Protein AF-A0A963P4T2-F1 (afdb_monomer_lite)

Structure (mmCIF, N/CA/C/O backbone):
data_AF-A0A963P4T2-F1
#
_entry.id   AF-A0A963P4T2-F1
#
loop_
_atom_site.group_PDB
_atom_site.id
_atom_site.type_symbol
_atom_site.label_atom_id
_atom_site.label_alt_id
_atom_site.label_comp_id
_atom_site.label_asym_id
_atom_site.label_entity_id
_atom_site.label_seq_id
_atom_site.pdbx_PDB_ins_code
_atom_site.Cartn_x
_atom_site.Cartn_y
_atom_site.Cartn_z
_atom_site.occupancy
_atom_site.B_iso_or_equiv
_atom_site.auth_seq_id
_atom_site.auth_comp_id
_atom_site.auth_asym_id
_atom_site.auth_atom_id
_atom_site.pdbx_PDB_model_num
ATOM 1 N N . LEU A 1 1 ? -9.524 -3.957 6.749 1.00 75.00 1 LEU A N 1
ATOM 2 C CA . LEU A 1 1 ? -8.341 -3.071 6.618 1.00 75.00 1 LEU A CA 1
ATOM 3 C C . LEU A 1 1 ? -8.035 -2.963 5.144 1.00 75.00 1 LEU A C 1
ATOM 5 O O . LEU A 1 1 ? -8.118 -3.970 4.458 1.00 75.00 1 LEU A O 1
ATOM 9 N N . GLU A 1 2 ? -7.714 -1.770 4.673 1.00 81.38 2 GLU A N 1
ATOM 10 C CA . GLU A 1 2 ? -7.311 -1.534 3.289 1.00 81.38 2 GLU A CA 1
ATOM 11 C C . GLU A 1 2 ? -5.824 -1.209 3.262 1.00 81.38 2 GLU A C 1
ATOM 13 O O . GLU A 1 2 ? -5.315 -0.552 4.172 1.00 81.38 2 GLU A O 1
ATOM 18 N N . PHE A 1 3 ? -5.117 -1.632 2.222 1.00 82.50 3 PHE A N 1
ATOM 19 C CA . PHE A 1 3 ? -3.758 -1.169 1.978 1.00 82.50 3 PHE A CA 1
ATOM 20 C C . PHE A 1 3 ? -3.572 -0.833 0.503 1.00 82.50 3 PHE A C 1
ATOM 22 O O . PHE A 1 3 ? -4.186 -1.434 -0.374 1.00 82.50 3 PHE A O 1
ATOM 29 N N . LYS A 1 4 ? -2.723 0.154 0.236 1.00 88.69 4 LYS A N 1
ATOM 30 C CA . LYS A 1 4 ? -2.430 0.662 -1.097 1.00 88.69 4 LYS A CA 1
ATOM 31 C C . LYS A 1 4 ? -0.936 0.882 -1.238 1.00 88.69 4 LYS A C 1
ATOM 33 O O . LYS A 1 4 ? -0.302 1.488 -0.374 1.00 88.69 4 LYS A O 1
ATOM 38 N N . LEU A 1 5 ? -0.396 0.415 -2.357 1.00 91.88 5 LEU A N 1
ATOM 39 C CA . LEU A 1 5 ? 0.996 0.623 -2.732 1.00 91.88 5 LEU A CA 1
ATOM 40 C C . LEU A 1 5 ? 1.059 1.590 -3.905 1.00 91.88 5 LEU A C 1
ATOM 42 O O . LEU A 1 5 ? 0.278 1.485 -4.855 1.00 91.88 5 LEU A O 1
ATOM 46 N N . THR A 1 6 ? 1.997 2.527 -3.844 1.00 94.94 6 THR A N 1
ATOM 47 C CA . THR A 1 6 ? 2.341 3.381 -4.981 1.00 94.94 6 THR A CA 1
ATOM 48 C C . THR A 1 6 ? 3.835 3.352 -5.227 1.00 94.94 6 THR A C 1
ATOM 50 O O . THR A 1 6 ? 4.642 3.071 -4.335 1.00 94.94 6 THR A O 1
ATOM 53 N N . GLY A 1 7 ? 4.217 3.615 -6.468 1.00 96.19 7 GLY A N 1
ATOM 54 C CA . GLY A 1 7 ? 5.601 3.534 -6.879 1.00 96.19 7 GLY A CA 1
ATOM 55 C C . GLY A 1 7 ? 5.787 3.838 -8.350 1.00 96.19 7 GLY A C 1
ATOM 56 O O . GLY A 1 7 ? 5.049 4.630 -8.937 1.00 96.19 7 GLY A O 1
ATOM 57 N N . LEU A 1 8 ? 6.793 3.196 -8.928 1.00 97.12 8 LEU A N 1
ATOM 58 C CA . LEU A 1 8 ? 7.080 3.263 -10.351 1.00 97.12 8 LEU A CA 1
ATOM 59 C C . LEU A 1 8 ? 7.036 1.860 -10.946 1.00 97.12 8 LEU A C 1
ATOM 61 O O . LEU A 1 8 ? 7.573 0.939 -10.345 1.00 97.12 8 LEU A O 1
ATOM 65 N N . GLN A 1 9 ? 6.464 1.704 -12.133 1.00 96.56 9 GLN A N 1
ATOM 66 C CA . GLN A 1 9 ? 6.584 0.499 -12.949 1.00 96.56 9 GLN A CA 1
ATOM 67 C C . GLN A 1 9 ? 7.331 0.868 -14.224 1.00 96.56 9 GLN A C 1
ATOM 69 O O . GLN A 1 9 ? 6.863 1.712 -14.990 1.00 96.56 9 GLN A O 1
ATOM 74 N N . ALA A 1 10 ? 8.513 0.280 -14.428 1.00 95.25 10 ALA A N 1
ATOM 75 C CA . ALA A 1 10 ? 9.382 0.611 -15.563 1.00 95.25 10 ALA A CA 1
AT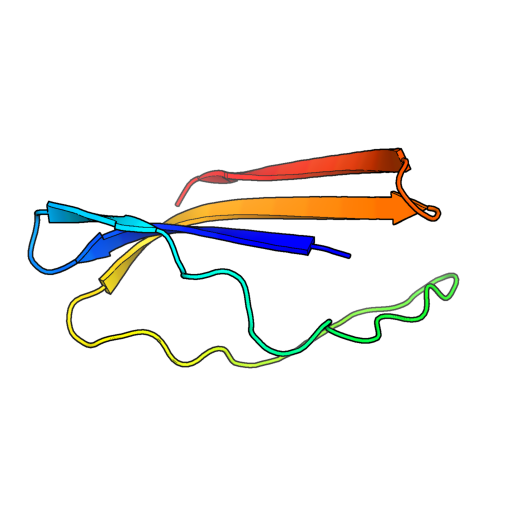OM 76 C C . ALA A 1 10 ? 9.585 2.140 -15.736 1.00 95.25 10 ALA A C 1
ATOM 78 O O . ALA A 1 10 ? 9.516 2.684 -16.837 1.00 95.25 10 ALA A O 1
ATOM 79 N N . GLY A 1 11 ? 9.761 2.853 -14.616 1.00 94.69 11 GLY A N 1
ATOM 80 C CA . GLY A 1 11 ? 9.970 4.307 -14.579 1.00 94.69 11 GLY A CA 1
ATOM 81 C C . GLY A 1 11 ? 8.707 5.173 -14.689 1.00 94.69 11 GLY A C 1
ATOM 82 O O . GLY A 1 11 ? 8.803 6.386 -14.514 1.00 94.69 11 GLY A O 1
ATOM 83 N N . LYS A 1 12 ? 7.525 4.593 -14.927 1.00 96.25 12 LYS A N 1
ATOM 84 C CA . LYS A 1 12 ? 6.249 5.329 -14.989 1.00 96.25 12 LYS A CA 1
ATOM 85 C C . LYS A 1 12 ? 5.498 5.260 -13.657 1.00 96.25 12 LYS A C 1
ATOM 87 O O . LYS A 1 12 ? 5.616 4.240 -12.982 1.00 96.25 12 LYS A O 1
ATOM 92 N N . PRO A 1 13 ? 4.708 6.284 -13.277 1.00 96.38 13 PRO A N 1
ATOM 93 C CA . PRO A 1 13 ? 3.871 6.231 -12.082 1.00 96.38 13 PRO A CA 1
ATOM 94 C C . PRO A 1 13 ? 2.999 4.977 -12.060 1.00 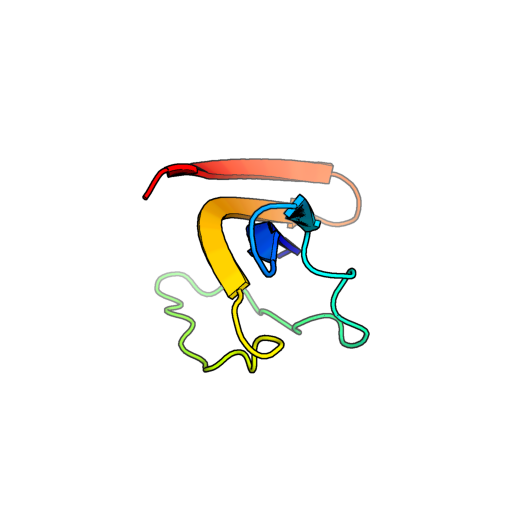96.38 13 PRO A C 1
ATOM 96 O O . PRO A 1 13 ? 2.319 4.666 -13.036 1.00 96.38 13 PRO A O 1
ATOM 99 N N . TRP A 1 14 ? 3.035 4.268 -10.939 1.00 95.31 14 TRP A N 1
ATOM 100 C CA . TRP A 1 14 ? 2.302 3.031 -10.736 1.00 95.31 14 TRP A CA 1
ATOM 101 C C . TRP A 1 14 ? 1.588 3.046 -9.392 1.00 95.31 14 TRP A C 1
ATOM 103 O O . TRP A 1 14 ? 2.080 3.571 -8.388 1.00 95.31 14 TRP A O 1
ATOM 113 N N . GLN A 1 15 ? 0.416 2.432 -9.382 1.00 93.00 15 GLN A N 1
ATOM 114 C CA . GLN A 1 15 ? -0.375 2.186 -8.196 1.00 93.00 15 GLN A CA 1
ATOM 115 C C . GLN A 1 15 ? -0.924 0.770 -8.288 1.00 93.00 15 GLN A C 1
ATOM 117 O O . GLN A 1 15 ? -1.358 0.336 -9.354 1.00 93.00 15 GLN A O 1
ATOM 122 N N . MET A 1 16 ? -0.888 0.063 -7.164 1.00 88.00 16 MET A N 1
ATOM 123 C CA . MET A 1 16 ? -1.497 -1.253 -7.055 1.00 88.00 16 MET A CA 1
ATOM 124 C C . MET A 1 16 ? -2.993 -1.137 -7.350 1.00 88.00 16 MET A C 1
ATOM 126 O O . MET A 1 16 ? -3.655 -0.251 -6.801 1.00 88.00 16 MET A O 1
ATOM 130 N N . ALA A 1 17 ? -3.499 -2.011 -8.221 1.00 80.94 17 ALA A N 1
ATOM 131 C CA . ALA A 1 17 ? -4.935 -2.185 -8.382 1.00 80.94 17 ALA A CA 1
ATOM 132 C C . ALA A 1 17 ? -5.533 -2.612 -7.036 1.00 80.94 17 ALA A C 1
ATOM 134 O O . ALA A 1 17 ? -4.859 -3.290 -6.254 1.00 80.94 17 ALA A O 1
ATOM 135 N N . ASP A 1 18 ? -6.761 -2.186 -6.748 1.00 70.88 18 ASP A N 1
ATOM 136 C CA . ASP A 1 18 ? -7.408 -2.584 -5.502 1.00 70.88 18 ASP A CA 1
ATOM 137 C C . ASP A 1 18 ? -7.446 -4.119 -5.434 1.00 70.88 18 ASP A C 1
ATOM 139 O O . ASP A 1 18 ? -7.752 -4.769 -6.441 1.00 70.88 18 ASP A O 1
ATOM 143 N N . PRO A 1 19 ? -7.046 -4.720 -4.301 1.00 63.69 19 PRO A N 1
ATOM 144 C CA . PRO A 1 19 ? -6.962 -6.166 -4.211 1.00 63.69 19 PRO A CA 1
ATOM 145 C C . PRO A 1 19 ? -8.358 -6.759 -4.446 1.00 63.69 19 PRO A C 1
ATOM 147 O O . PRO A 1 19 ? -9.291 -6.443 -3.715 1.00 63.69 19 PRO A O 1
ATOM 150 N N . GLU A 1 20 ? -8.499 -7.635 -5.451 1.00 54.00 20 GLU A N 1
ATOM 151 C CA . GLU A 1 20 ? -9.769 -8.318 -5.778 1.00 54.00 20 GLU A CA 1
ATOM 152 C C . GLU A 1 20 ? -10.350 -9.098 -4.589 1.00 54.00 20 GLU A C 1
ATOM 154 O O . GLU A 1 20 ? -11.548 -9.371 -4.535 1.00 54.00 20 GLU A O 1
ATOM 159 N N . LYS A 1 21 ? -9.500 -9.461 -3.624 1.00 54.62 21 LYS A N 1
ATOM 160 C CA . LYS A 1 21 ? -9.909 -10.031 -2.345 1.00 54.62 21 LYS A CA 1
ATOM 161 C C . LYS A 1 21 ? -9.852 -8.975 -1.255 1.00 54.62 21 LYS A C 1
ATOM 163 O O . LYS A 1 21 ? -8.770 -8.506 -0.896 1.00 54.62 21 LYS A O 1
ATOM 168 N N . GLU A 1 22 ? -11.006 -8.720 -0.644 1.00 57.03 22 GLU A N 1
ATOM 169 C CA . GLU A 1 22 ? -11.055 -8.195 0.715 1.00 57.03 22 GLU A CA 1
ATOM 170 C C . GLU A 1 22 ? -10.193 -9.095 1.601 1.00 57.03 22 GLU A C 1
ATOM 172 O O . GLU A 1 22 ? -10.431 -10.299 1.736 1.00 57.03 22 GLU A O 1
ATOM 177 N N . VAL A 1 23 ? -9.136 -8.526 2.176 1.00 59.69 23 VAL A N 1
ATOM 178 C CA . VAL A 1 23 ? -8.358 -9.245 3.177 1.00 59.69 23 VAL A CA 1
ATOM 179 C C . VAL A 1 23 ? -9.217 -9.272 4.437 1.00 59.69 23 VAL A C 1
ATOM 181 O O . VAL A 1 23 ? -9.361 -8.248 5.111 1.00 59.69 23 VAL A O 1
ATOM 184 N N . ASP A 1 24 ? -9.828 -10.426 4.720 1.00 53.44 24 ASP A N 1
ATOM 185 C CA . ASP A 1 24 ? -10.641 -10.635 5.922 1.00 53.44 24 ASP A CA 1
ATOM 186 C C . ASP A 1 24 ? -9.729 -10.602 7.159 1.00 53.44 24 ASP A C 1
ATOM 188 O O . ASP A 1 24 ? -9.094 -11.582 7.554 1.00 53.44 24 ASP A O 1
ATOM 192 N N . ILE A 1 25 ? -9.580 -9.403 7.717 1.00 57.03 25 ILE A N 1
ATOM 193 C CA . ILE A 1 25 ? -8.692 -9.088 8.834 1.00 57.03 25 ILE A CA 1
ATOM 194 C C . ILE A 1 25 ? -9.566 -8.918 10.075 1.00 57.03 25 ILE A C 1
ATOM 196 O O . ILE A 1 25 ? -10.236 -7.898 10.240 1.00 57.03 25 ILE A O 1
ATOM 200 N N . ARG A 1 26 ? -9.531 -9.906 10.979 1.00 60.38 26 ARG A N 1
ATOM 201 C CA . ARG A 1 26 ? -10.185 -9.828 12.295 1.00 60.38 26 ARG A CA 1
ATOM 202 C C . ARG A 1 26 ? -9.263 -9.175 13.313 1.00 60.38 26 ARG A C 1
ATOM 204 O O . ARG A 1 26 ? -8.227 -9.732 13.667 1.00 60.38 26 ARG A O 1
ATOM 211 N N . PHE A 1 27 ? -9.655 -8.011 13.816 1.00 60.50 27 PHE A N 1
ATOM 212 C CA . PHE A 1 27 ? -8.897 -7.312 14.848 1.00 60.50 27 PHE A CA 1
ATOM 213 C C . PHE A 1 27 ? -8.967 -8.067 16.182 1.00 60.50 27 PHE A C 1
ATOM 215 O O . PHE A 1 27 ? -10.036 -8.228 16.765 1.00 60.50 27 PHE A O 1
ATOM 222 N N . THR A 1 28 ? -7.812 -8.516 16.668 1.00 69.00 28 THR A N 1
ATOM 223 C CA . THR A 1 28 ? -7.616 -9.023 18.033 1.00 69.00 28 THR A CA 1
ATOM 224 C C . THR A 1 28 ? -6.640 -8.105 18.764 1.00 69.00 28 THR A C 1
ATOM 226 O O . THR A 1 28 ? -5.885 -7.368 18.127 1.00 69.00 28 THR A O 1
ATOM 229 N N . GLN A 1 29 ? -6.629 -8.144 20.099 1.00 66.62 29 GLN A N 1
ATOM 230 C CA . GLN A 1 29 ? -5.850 -7.215 20.933 1.00 66.62 29 GLN A CA 1
ATOM 231 C C . GLN A 1 29 ? -4.326 -7.245 20.669 1.00 66.62 29 GLN A C 1
ATOM 233 O O . GLN A 1 29 ? -3.630 -6.324 21.077 1.00 66.62 29 GLN A O 1
ATOM 238 N N . PHE A 1 30 ? -3.810 -8.240 19.934 1.00 70.50 30 PHE A N 1
ATOM 239 C CA . PHE A 1 30 ? -2.395 -8.369 19.555 1.00 70.50 30 PHE A CA 1
ATOM 240 C C . PHE A 1 30 ? -2.208 -8.955 18.141 1.00 70.50 30 PHE A C 1
ATOM 242 O O . PHE A 1 30 ? -1.250 -9.680 17.874 1.00 70.50 30 PHE A O 1
ATOM 249 N N . GLY A 1 31 ? -3.149 -8.694 17.229 1.00 65.88 31 GLY A N 1
ATOM 250 C CA . GLY A 1 31 ? -3.121 -9.266 15.883 1.00 65.88 31 GLY A CA 1
ATOM 251 C C . GLY A 1 31 ? -1.956 -8.739 15.042 1.00 65.88 31 GLY A C 1
ATOM 252 O O . GLY A 1 31 ? -1.923 -7.559 14.697 1.00 65.88 31 GLY A O 1
ATOM 253 N N . ARG A 1 32 ? -1.022 -9.619 14.661 1.00 72.62 32 ARG A N 1
ATOM 254 C CA . ARG A 1 32 ? -0.011 -9.340 13.633 1.00 72.62 32 ARG A CA 1
ATOM 255 C C . ARG A 1 32 ? -0.392 -10.059 12.347 1.00 72.62 32 ARG A C 1
ATOM 257 O O . ARG A 1 32 ? -0.484 -11.282 12.329 1.00 72.62 32 ARG A O 1
ATOM 264 N N . PHE A 1 33 ? -0.562 -9.299 11.273 1.00 70.00 33 PHE A N 1
ATOM 265 C CA . PHE A 1 33 ? -0.807 -9.845 9.942 1.00 70.00 33 PHE A CA 1
ATOM 266 C C . PHE A 1 33 ? 0.508 -9.901 9.173 1.00 70.00 33 PHE A C 1
ATOM 268 O O . PHE A 1 33 ? 1.276 -8.938 9.158 1.00 70.00 33 PHE A O 1
ATOM 275 N N . GLN A 1 34 ? 0.777 -11.051 8.568 1.00 72.06 34 GLN A N 1
ATOM 276 C CA . 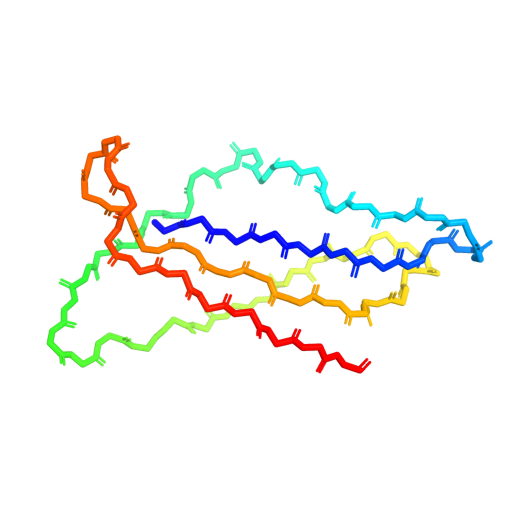GLN A 1 34 ? 1.917 -11.269 7.691 1.00 72.06 34 GLN A CA 1
ATOM 277 C C . GLN A 1 34 ? 1.412 -11.923 6.415 1.00 72.06 34 GLN A C 1
ATOM 279 O O . GLN A 1 34 ? 0.480 -12.725 6.442 1.00 72.06 34 GLN A O 1
ATOM 284 N N . GLY A 1 35 ? 2.026 -11.568 5.299 1.00 74.81 35 GLY A N 1
ATOM 285 C CA . GLY A 1 35 ? 1.663 -12.096 4.000 1.00 74.81 35 GLY A CA 1
ATOM 286 C C . GLY A 1 35 ? 2.669 -11.664 2.952 1.00 74.81 35 GLY A C 1
ATOM 287 O O . GLY A 1 35 ? 3.544 -10.836 3.212 1.00 74.81 35 GLY A O 1
ATOM 288 N N . PHE A 1 36 ? 2.514 -12.239 1.769 1.00 77.12 36 PHE A N 1
ATOM 289 C CA . PHE A 1 36 ? 3.270 -11.877 0.584 1.00 77.12 36 PHE A CA 1
ATOM 290 C C . PHE A 1 36 ? 2.294 -11.343 -0.455 1.00 77.12 36 PHE A C 1
ATOM 292 O O . PHE A 1 36 ? 1.173 -11.837 -0.574 1.00 77.12 36 PHE A O 1
ATOM 299 N N . LEU A 1 37 ? 2.729 -10.324 -1.185 1.00 78.38 37 LEU A N 1
ATOM 300 C CA . LEU A 1 37 ? 1.993 -9.768 -2.304 1.00 78.38 37 LEU A CA 1
ATOM 301 C C . LEU A 1 37 ? 2.869 -9.894 -3.542 1.00 78.38 37 LEU A C 1
ATOM 303 O O . LEU A 1 37 ? 4.005 -9.417 -3.553 1.00 78.38 37 LEU A O 1
ATOM 307 N N . GLU A 1 38 ? 2.326 -10.514 -4.579 1.00 83.94 38 GLU A N 1
ATOM 308 C CA . GLU A 1 38 ? 2.973 -10.528 -5.881 1.00 83.94 38 GLU A CA 1
ATOM 309 C C . GLU A 1 38 ? 2.828 -9.160 -6.544 1.00 83.94 38 GLU A C 1
ATOM 311 O O . GLU A 1 38 ? 1.745 -8.574 -6.592 1.00 83.94 38 GLU A O 1
ATOM 316 N N . LEU A 1 39 ? 3.944 -8.640 -7.046 1.00 87.19 39 LEU A N 1
ATOM 317 C CA . LEU A 1 39 ? 3.991 -7.371 -7.754 1.00 87.19 39 LEU A CA 1
ATOM 318 C C . LEU A 1 39 ? 4.318 -7.615 -9.228 1.00 87.19 39 LEU A C 1
ATOM 320 O O . LEU A 1 39 ? 5.114 -8.509 -9.533 1.00 87.19 39 LEU A O 1
ATOM 324 N N . PRO A 1 40 ? 3.771 -6.802 -10.150 1.00 90.81 40 PRO A N 1
ATOM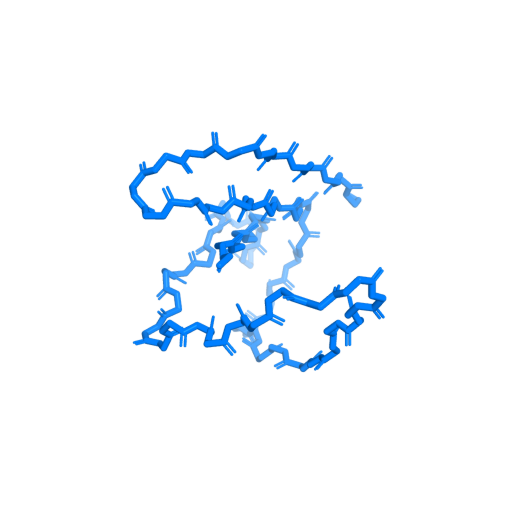 325 C CA . PRO A 1 40 ? 4.188 -6.834 -11.543 1.00 90.81 40 PRO A CA 1
ATOM 326 C C . PRO A 1 40 ? 5.702 -6.649 -11.686 1.00 90.81 40 PRO A C 1
ATOM 328 O O . PRO A 1 40 ? 6.347 -5.949 -10.897 1.00 90.81 40 PRO A O 1
ATOM 331 N N . ALA A 1 41 ? 6.271 -7.231 -12.741 1.00 92.31 41 ALA A N 1
ATOM 332 C CA . ALA A 1 41 ? 7.685 -7.057 -13.041 1.00 92.31 41 ALA A CA 1
ATOM 333 C C . ALA A 1 41 ? 8.054 -5.566 -13.164 1.00 92.31 41 ALA A C 1
ATOM 335 O O . ALA A 1 41 ? 7.298 -4.761 -13.715 1.00 92.31 41 ALA A O 1
ATOM 336 N N . GLN A 1 42 ? 9.254 -5.221 -12.685 1.00 93.81 42 GLN A N 1
ATOM 337 C CA . GLN A 1 42 ? 9.819 -3.862 -12.708 1.00 93.81 42 GLN A CA 1
ATOM 338 C C . GLN A 1 42 ? 9.063 -2.819 -11.868 1.00 93.81 42 GLN A C 1
ATOM 340 O O . GLN A 1 42 ? 9.250 -1.616 -12.073 1.00 93.81 42 GLN A O 1
ATOM 345 N N . VAL A 1 43 ? 8.222 -3.252 -10.926 1.00 96.00 43 VAL A N 1
ATOM 346 C CA . VAL A 1 43 ? 7.651 -2.357 -9.918 1.00 96.00 43 VAL A CA 1
ATOM 347 C C . VAL A 1 43 ? 8.684 -2.053 -8.837 1.00 96.00 43 VAL A C 1
ATOM 349 O O . VAL A 1 43 ? 9.259 -2.949 -8.225 1.00 96.00 43 VAL A O 1
ATOM 352 N N . VAL A 1 44 ? 8.877 -0.764 -8.568 1.00 95.75 44 VAL A N 1
ATOM 353 C CA . VAL A 1 44 ? 9.630 -0.240 -7.429 1.00 95.75 44 VAL A CA 1
ATOM 354 C C . VAL A 1 44 ? 8.652 0.500 -6.528 1.00 95.75 44 VAL A C 1
ATOM 356 O O . VAL A 1 44 ? 8.179 1.586 -6.874 1.00 95.75 44 VAL A O 1
ATOM 359 N N . VAL A 1 45 ? 8.344 -0.084 -5.371 1.00 94.56 45 VAL A N 1
ATOM 360 C CA . VAL A 1 45 ? 7.447 0.523 -4.380 1.00 94.56 45 VAL A CA 1
ATOM 361 C C . VAL A 1 45 ? 8.128 1.737 -3.747 1.00 94.56 45 VAL A C 1
ATOM 363 O O . VAL A 1 45 ? 9.306 1.688 -3.402 1.00 94.56 45 VAL A O 1
ATOM 366 N N . LYS A 1 46 ? 7.383 2.836 -3.615 1.00 96.75 46 LYS A N 1
ATOM 367 C CA . LYS A 1 46 ? 7.842 4.099 -3.011 1.00 96.75 46 LYS A CA 1
ATOM 368 C C . LYS A 1 46 ? 7.026 4.515 -1.796 1.00 96.75 46 LYS A C 1
ATOM 370 O O . LYS A 1 46 ? 7.496 5.302 -0.981 1.00 96.75 46 LYS A O 1
ATOM 375 N N . SER A 1 47 ? 5.798 4.024 -1.681 1.00 94.94 47 SER A N 1
ATOM 376 C CA . SER A 1 47 ? 4.931 4.326 -0.551 1.00 94.94 47 SER A CA 1
ATOM 377 C C . SER A 1 47 ? 4.000 3.162 -0.260 1.00 94.94 47 SER A C 1
ATOM 379 O O . SER A 1 47 ? 3.441 2.551 -1.177 1.00 94.94 47 SER A O 1
ATOM 381 N N . VAL A 1 48 ? 3.813 2.906 1.029 1.00 91.50 48 VAL A N 1
ATOM 382 C CA . VAL A 1 48 ? 2.855 1.956 1.583 1.00 91.50 48 VAL A CA 1
ATOM 383 C C . VAL A 1 48 ? 1.868 2.748 2.426 1.00 91.50 48 VAL A C 1
ATOM 385 O O . VAL A 1 48 ? 2.272 3.431 3.361 1.00 91.50 48 VAL A O 1
ATOM 388 N N . SER A 1 49 ? 0.580 2.667 2.107 1.00 90.75 49 SER A N 1
ATOM 389 C CA . SER A 1 49 ? -0.490 3.284 2.893 1.00 90.75 49 SER A CA 1
ATOM 390 C C . SER A 1 49 ? -1.447 2.212 3.388 1.00 90.75 49 SER A C 1
ATOM 392 O O . SER A 1 49 ? -1.829 1.326 2.626 1.00 90.75 49 SER A O 1
ATOM 394 N N . VAL A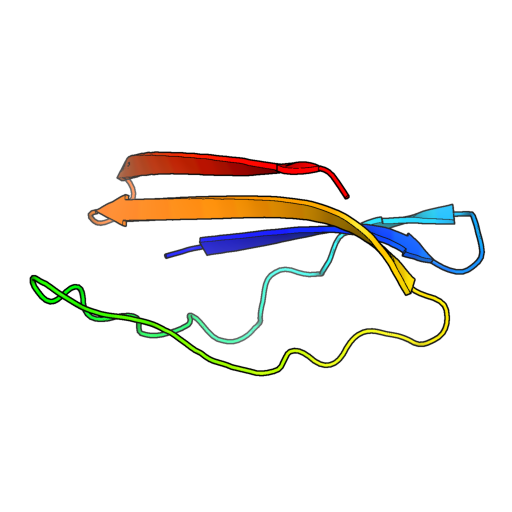 1 50 ? -1.833 2.285 4.655 1.00 87.69 50 VAL A N 1
ATOM 395 C CA . VAL A 1 50 ? -2.718 1.328 5.316 1.00 87.69 50 VAL A CA 1
ATOM 396 C C . VAL A 1 50 ? -3.838 2.090 6.009 1.00 87.69 50 VAL A C 1
ATOM 398 O O . VAL A 1 50 ? -3.578 3.075 6.695 1.00 87.69 50 VAL A O 1
ATOM 401 N N . ARG A 1 51 ? -5.082 1.628 5.862 1.00 87.25 51 ARG A N 1
ATOM 402 C CA . ARG A 1 51 ? -6.261 2.179 6.536 1.00 87.25 51 ARG A CA 1
ATOM 403 C C . ARG A 1 51 ? -6.984 1.127 7.359 1.00 87.25 51 ARG A C 1
ATOM 405 O O . ARG A 1 51 ? -7.367 0.062 6.872 1.00 87.25 51 ARG A O 1
ATOM 412 N N . VAL A 1 52 ? -7.235 1.464 8.614 1.00 83.75 52 VAL A N 1
ATOM 413 C CA . VAL A 1 52 ? -8.105 0.699 9.507 1.00 83.75 52 VAL A CA 1
ATOM 414 C C . VAL A 1 52 ? -9.531 1.204 9.319 1.00 83.75 52 VAL A C 1
ATOM 416 O O . VAL A 1 52 ? -9.771 2.402 9.456 1.00 83.75 52 VAL A O 1
ATOM 419 N N . MET A 1 53 ? -10.464 0.299 9.022 1.00 83.56 53 MET A N 1
ATOM 420 C CA . MET A 1 53 ? -11.872 0.609 8.748 1.00 83.56 53 MET A CA 1
ATOM 421 C C . MET A 1 53 ? -12.774 -0.016 9.823 1.00 83.56 53 MET A C 1
ATOM 423 O O . MET A 1 53 ? -12.534 -1.152 10.227 1.00 83.56 53 MET A O 1
ATOM 427 N N . GLU A 1 54 ? -13.811 0.699 10.259 1.00 81.44 54 GLU A N 1
ATOM 428 C CA . GLU A 1 54 ? -14.942 0.190 11.051 1.00 81.44 54 GLU A CA 1
ATOM 429 C C . GLU A 1 54 ? -16.224 0.420 10.237 1.00 81.44 54 GLU A C 1
ATOM 431 O O . GLU A 1 54 ? -16.722 1.547 10.134 1.00 81.44 54 GLU A O 1
ATOM 436 N N . GLY A 1 55 ? -16.709 -0.634 9.573 1.00 82.62 55 GLY A N 1
ATOM 437 C CA . GLY A 1 55 ? -17.668 -0.484 8.475 1.00 82.62 55 GLY A CA 1
ATOM 438 C C . GLY A 1 55 ? -17.085 0.419 7.383 1.00 82.62 55 GLY A C 1
ATOM 439 O O . GLY A 1 55 ? -15.944 0.235 6.970 1.00 82.62 55 GLY A O 1
ATOM 440 N N . ASN A 1 56 ? -17.826 1.457 6.988 1.00 82.62 56 ASN A N 1
ATOM 441 C CA . ASN A 1 56 ? -17.376 2.435 5.987 1.00 82.62 56 ASN A CA 1
ATOM 442 C C . ASN A 1 56 ? -16.578 3.616 6.580 1.00 82.62 56 ASN A C 1
ATOM 444 O O . ASN A 1 56 ? -16.272 4.569 5.865 1.00 82.62 56 ASN A O 1
ATOM 448 N N . LYS A 1 57 ? -16.271 3.614 7.886 1.00 85.62 57 LYS A N 1
ATOM 449 C CA . LYS A 1 57 ? -15.527 4.706 8.535 1.00 85.62 57 LYS A CA 1
ATOM 450 C C . LYS A 1 57 ? -14.049 4.362 8.673 1.00 85.62 57 LYS A C 1
ATOM 452 O O . LYS A 1 57 ? -13.707 3.336 9.252 1.00 85.62 57 LYS A O 1
ATOM 457 N N . VAL A 1 58 ? -13.177 5.269 8.240 1.00 88.69 58 VAL A N 1
ATOM 458 C CA . VAL A 1 58 ? -11.733 5.188 8.506 1.00 88.69 58 VAL A CA 1
ATOM 459 C C . VAL A 1 58 ? -11.474 5.529 9.977 1.00 88.69 58 VAL A C 1
ATOM 461 O O . VAL A 1 58 ? -11.854 6.602 10.443 1.00 88.69 58 VAL A O 1
ATOM 464 N N . LYS A 1 59 ? -10.822 4.629 10.714 1.00 89.44 59 LYS A N 1
ATOM 465 C CA . LYS A 1 59 ? -10.410 4.819 12.117 1.00 89.44 59 LYS A CA 1
ATOM 466 C C . LYS A 1 59 ? -8.973 5.290 12.257 1.00 89.44 59 LYS A C 1
ATOM 468 O O . LYS A 1 59 ? -8.673 6.078 13.144 1.00 89.44 59 LYS A O 1
ATOM 473 N N . ALA A 1 60 ? -8.096 4.796 11.394 1.00 88.75 60 ALA A N 1
ATOM 474 C CA . ALA A 1 60 ? -6.694 5.174 11.369 1.00 88.75 60 ALA A CA 1
ATOM 475 C C . ALA A 1 60 ? -6.159 5.046 9.947 1.00 88.75 60 ALA A C 1
ATOM 477 O O . ALA A 1 60 ? -6.624 4.209 9.172 1.00 88.75 60 ALA A O 1
ATOM 478 N N . THR A 1 61 ? -5.183 5.877 9.610 1.00 91.44 61 THR A N 1
ATOM 479 C CA . THR A 1 61 ? -4.402 5.757 8.382 1.00 91.44 61 THR A CA 1
ATOM 480 C C . THR A 1 61 ? -2.941 5.893 8.749 1.00 91.44 61 THR A C 1
ATOM 482 O O . THR A 1 61 ? -2.582 6.836 9.445 1.00 91.44 61 THR A O 1
ATOM 485 N N . GLU A 1 62 ? -2.123 4.976 8.258 1.00 92.19 62 GLU A N 1
ATOM 486 C CA . GLU A 1 62 ? -0.674 5.027 8.388 1.00 92.19 62 GLU A CA 1
ATOM 487 C C . GLU A 1 62 ? -0.061 5.031 6.995 1.00 92.19 62 GLU A C 1
ATOM 489 O O . GLU A 1 62 ? -0.549 4.352 6.090 1.00 92.19 62 GLU A O 1
ATOM 494 N N . THR A 1 63 ? 0.975 5.836 6.780 1.00 93.69 63 THR A N 1
ATOM 495 C CA . THR A 1 63 ? 1.672 5.878 5.493 1.00 93.69 63 THR A CA 1
ATOM 496 C C . THR A 1 63 ? 3.168 5.960 5.703 1.00 93.69 63 THR A C 1
ATOM 498 O O . THR A 1 63 ? 3.668 6.885 6.334 1.00 93.69 63 THR A O 1
ATOM 501 N N . VAL A 1 64 ? 3.877 5.015 5.096 1.00 95.00 64 VAL A N 1
ATOM 502 C CA . VAL A 1 64 ? 5.329 4.904 5.156 1.00 95.00 64 VAL A CA 1
ATOM 503 C C . VAL A 1 64 ? 5.887 5.082 3.751 1.00 95.00 64 VAL A C 1
ATOM 505 O O . VAL A 1 64 ? 5.493 4.379 2.820 1.00 95.00 64 VAL A O 1
ATOM 508 N N . LYS A 1 65 ? 6.811 6.032 3.600 1.00 94.81 65 LYS A N 1
ATOM 509 C CA .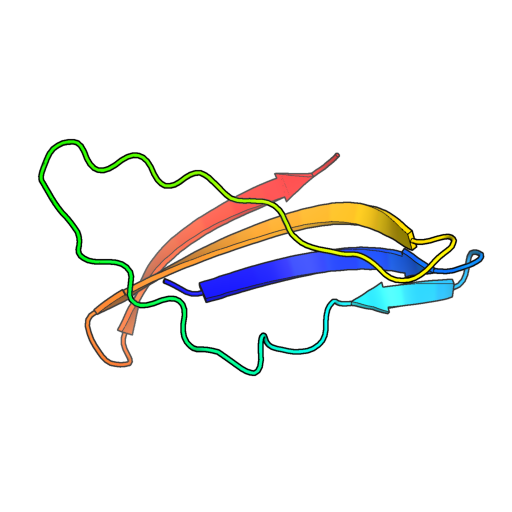 LYS A 1 65 ? 7.603 6.199 2.376 1.00 94.81 65 LYS A CA 1
ATOM 510 C C . LYS A 1 65 ? 8.858 5.333 2.455 1.00 94.81 65 LYS A C 1
ATOM 512 O O . LYS A 1 65 ? 9.410 5.171 3.542 1.00 94.81 65 LYS A O 1
ATOM 517 N N . LEU A 1 66 ? 9.277 4.807 1.306 1.00 89.06 66 LEU A N 1
ATOM 518 C CA . LEU A 1 66 ? 10.442 3.934 1.143 1.00 89.06 66 LEU A CA 1
ATOM 519 C C . LEU A 1 66 ? 11.559 4.628 0.360 1.00 89.06 66 LEU A C 1
ATOM 521 O O . LEU A 1 66 ? 11.238 5.358 -0.611 1.00 89.06 66 LEU A O 1
#

Secondary structure (DSSP, 8-state):
-EEEEEEEETTEEEEPPPPSS-------TT----------TTEEEEEEEEEEEETTEEEEEEEEE-

Sequence (66 aa):
LEFKLTGLQAGKPWQMADPEKEVDIRFTQFGRFQGFLELPAQVVVKSVSVRVMEGNKVKATETVKL

Radius of gyration: 13.25 Å; chains: 1; bounding box: 28×18×36 Å

pLDDT: mean 82.7, std 12.99, range [53.44, 97.12]

Foldseek 3Di:
DFKKWWFDAVNHTDIDDGPPDDPPDDDDPDDDDDDDDDDPPRTDTFKMKDFDDDPPDTPDIDMDGD